Protein AF-A0A6A5V1Z6-F1 (afdb_monomer)

Foldseek 3Di:
DAEDEPPPPVDDPVVVVVCVVVVPDYHYDYNVCCCVPVCCNPPPVVVVD

pLDDT: mean 77.41, std 8.77, range [58.22, 94.94]

Structure (mmCIF, N/CA/C/O backbone):
data_AF-A0A6A5V1Z6-F1
#
_entry.id   AF-A0A6A5V1Z6-F1
#
loop_
_atom_site.group_PDB
_atom_site.id
_atom_site.type_symbol
_atom_site.label_atom_id
_atom_site.label_alt_id
_atom_site.label_comp_id
_atom_site.label_asym_id
_atom_site.label_entity_id
_atom_site.label_seq_id
_atom_site.pdbx_PDB_ins_code
_atom_site.Cartn_x
_atom_site.Cartn_y
_atom_site.Cartn_z
_atom_site.occupancy
_atom_site.B_iso_or_equiv
_atom_site.auth_seq_id
_atom_site.auth_comp_id
_atom_site.auth_asym_id
_atom_site.auth_atom_id
_atom_site.pdbx_PDB_model_num
ATOM 1 N N . LEU A 1 1 ? -6.908 -7.726 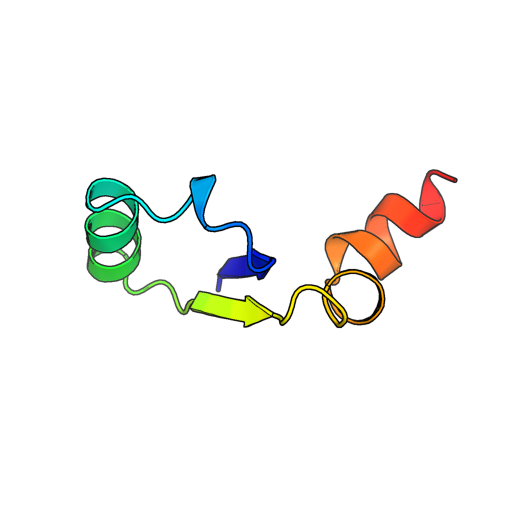-1.407 1.00 67.62 1 LEU A N 1
ATOM 2 C CA . LEU A 1 1 ? -5.439 -7.748 -1.256 1.00 67.62 1 LEU A CA 1
ATOM 3 C C . LEU A 1 1 ? -4.910 -6.400 -1.725 1.00 67.62 1 LEU A C 1
ATOM 5 O O . LEU A 1 1 ? -5.201 -6.034 -2.856 1.00 67.62 1 LEU A O 1
ATOM 9 N N . LEU A 1 2 ? -4.232 -5.648 -0.861 1.00 77.06 2 LEU A N 1
ATOM 10 C CA . LEU A 1 2 ? -3.622 -4.354 -1.181 1.00 77.06 2 LEU A CA 1
ATOM 11 C C . LEU A 1 2 ? -2.102 -4.485 -1.105 1.00 77.06 2 LEU A C 1
ATOM 13 O O . LEU A 1 2 ? -1.577 -4.920 -0.084 1.00 77.06 2 LEU A O 1
ATOM 17 N N . ILE A 1 3 ? -1.409 -4.113 -2.181 1.00 74.31 3 ILE A N 1
ATOM 18 C CA . ILE A 1 3 ? 0.056 -4.101 -2.243 1.00 74.31 3 ILE A CA 1
ATOM 19 C C . ILE A 1 3 ? 0.507 -2.654 -2.098 1.00 74.31 3 ILE A C 1
ATOM 21 O O . ILE A 1 3 ? 0.257 -1.830 -2.978 1.00 74.31 3 ILE A O 1
ATOM 25 N N . PHE A 1 4 ? 1.148 -2.359 -0.975 1.00 71.69 4 PHE A N 1
ATOM 26 C CA . PHE A 1 4 ? 1.671 -1.045 -0.650 1.00 71.69 4 PHE A CA 1
ATOM 27 C C . PHE A 1 4 ? 3.173 -1.004 -0.849 1.00 71.69 4 PHE A C 1
ATOM 29 O O . PHE A 1 4 ? 3.917 -1.877 -0.402 1.00 71.69 4 PHE A O 1
ATOM 36 N N . ASN A 1 5 ? 3.614 0.087 -1.450 1.00 69.25 5 ASN A N 1
ATOM 37 C CA . ASN A 1 5 ? 5.001 0.499 -1.359 1.00 69.25 5 ASN A CA 1
ATOM 38 C C . ASN A 1 5 ? 5.162 1.203 -0.020 1.00 69.25 5 ASN A C 1
ATOM 40 O O . ASN A 1 5 ? 4.208 1.818 0.457 1.00 69.25 5 ASN A O 1
ATOM 44 N N . ASN A 1 6 ? 6.350 1.136 0.571 1.00 63.03 6 ASN A N 1
ATOM 45 C CA . ASN A 1 6 ? 6.670 1.614 1.922 1.00 63.03 6 ASN A CA 1
ATOM 46 C C . ASN A 1 6 ? 6.491 3.142 2.168 1.00 63.03 6 ASN A C 1
ATOM 48 O O . ASN A 1 6 ? 7.119 3.718 3.056 1.00 63.03 6 ASN A O 1
ATOM 52 N N . TYR A 1 7 ? 5.668 3.832 1.374 1.00 65.19 7 TYR A N 1
ATOM 53 C CA . TYR A 1 7 ? 5.285 5.223 1.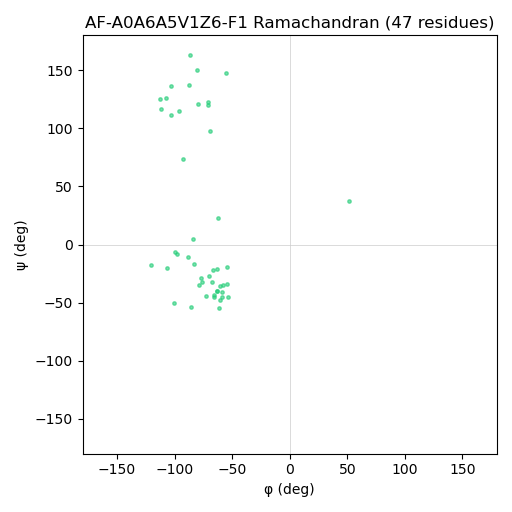554 1.00 65.19 7 TYR A CA 1
ATOM 54 C C . TYR A 1 7 ? 4.388 5.374 2.780 1.00 65.19 7 TYR A C 1
ATOM 56 O O . TYR A 1 7 ? 3.168 5.205 2.751 1.00 65.19 7 TYR A O 1
ATOM 64 N N . ARG A 1 8 ? 5.049 5.761 3.867 1.00 61.69 8 ARG A N 1
ATOM 65 C CA . ARG A 1 8 ? 4.484 6.078 5.181 1.00 61.69 8 ARG A CA 1
ATOM 66 C C . ARG A 1 8 ? 3.369 7.135 5.140 1.00 61.69 8 ARG A C 1
ATOM 68 O O . ARG A 1 8 ? 2.574 7.200 6.066 1.00 61.69 8 ARG A O 1
ATOM 75 N N . SER A 1 9 ? 3.288 7.930 4.071 1.00 63.03 9 SER A N 1
ATOM 76 C CA . SER A 1 9 ? 2.314 9.011 3.873 1.00 63.03 9 SER A CA 1
ATOM 77 C C . SER A 1 9 ? 0.860 8.550 3.724 1.00 63.03 9 SER A C 1
ATOM 79 O O . SER A 1 9 ? -0.039 9.342 3.977 1.00 63.03 9 SER A O 1
ATOM 81 N N . TYR A 1 10 ? 0.610 7.293 3.346 1.00 68.81 10 TYR A N 1
ATOM 82 C CA . TYR A 1 10 ? -0.752 6.779 3.132 1.00 68.81 10 TYR A CA 1
ATOM 83 C C . TYR A 1 10 ? -1.302 5.963 4.311 1.00 68.81 10 TYR A C 1
ATOM 85 O O . TYR A 1 10 ? -2.470 5.582 4.309 1.00 68.81 10 TYR A O 1
ATOM 93 N N . VAL A 1 11 ? -0.478 5.682 5.325 1.00 74.12 11 VAL A N 1
ATOM 94 C CA . VAL A 1 11 ? -0.861 4.853 6.475 1.00 74.12 11 VAL A CA 1
ATOM 95 C C . VAL A 1 11 ? -1.387 5.754 7.594 1.00 74.12 11 VAL A C 1
ATOM 97 O O . VAL A 1 11 ? -0.704 6.013 8.583 1.00 74.12 11 VAL A O 1
ATOM 100 N N . THR A 1 12 ? -2.599 6.278 7.416 1.00 85.00 12 THR A N 1
ATOM 101 C CA . THR A 1 12 ? -3.327 7.012 8.464 1.00 85.00 12 THR A CA 1
ATOM 102 C C . THR A 1 12 ? -4.128 6.057 9.352 1.00 85.00 12 THR A C 1
ATOM 104 O O . THR A 1 12 ? -4.399 4.914 8.979 1.00 85.00 12 THR A O 1
ATOM 107 N N . ILE A 1 13 ? -4.547 6.518 10.536 1.00 86.44 13 ILE A N 1
ATOM 108 C CA . ILE A 1 13 ? -5.387 5.721 11.448 1.00 86.44 13 ILE A CA 1
ATOM 109 C C . ILE A 1 13 ? -6.731 5.340 10.801 1.00 86.44 13 ILE A C 1
ATOM 111 O O . ILE A 1 13 ? -7.226 4.231 10.979 1.00 86.44 13 ILE A O 1
ATOM 115 N N . GLU A 1 14 ? -7.285 6.233 9.982 1.00 88.12 14 GLU A N 1
ATOM 116 C CA . GLU A 1 14 ? -8.521 6.022 9.224 1.00 88.12 14 GLU A CA 1
ATOM 117 C C . GLU A 1 14 ? -8.343 4.919 8.184 1.00 88.12 14 GLU A C 1
ATOM 119 O O . GLU A 1 14 ? -9.181 4.024 8.072 1.00 88.12 14 GLU A O 1
ATOM 124 N N . PHE A 1 15 ? -7.210 4.933 7.478 1.00 86.12 15 PHE A N 1
ATOM 125 C CA . PHE A 1 15 ? -6.858 3.885 6.534 1.00 86.12 15 PHE A CA 1
ATOM 126 C C . PHE A 1 15 ? -6.685 2.529 7.236 1.00 86.12 15 PHE A C 1
ATOM 128 O O . PHE A 1 15 ? -7.161 1.511 6.729 1.00 86.12 15 PHE A O 1
AT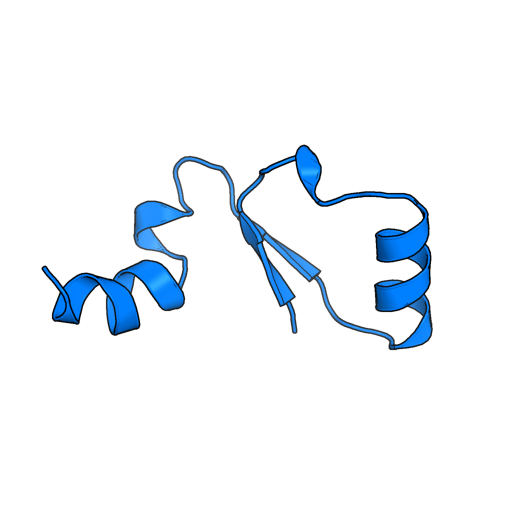OM 135 N N . ILE A 1 16 ? -6.077 2.517 8.432 1.00 86.44 16 ILE A N 1
ATOM 136 C CA . ILE A 1 16 ? -5.946 1.308 9.256 1.00 86.44 16 ILE A CA 1
ATOM 137 C C . ILE A 1 16 ? -7.314 0.738 9.634 1.00 86.44 16 ILE A C 1
ATOM 139 O O . ILE A 1 16 ? -7.560 -0.459 9.469 1.00 86.44 16 ILE A O 1
ATOM 143 N N . ASN A 1 17 ? -8.221 1.591 10.100 1.00 90.69 17 ASN A N 1
ATOM 144 C CA . ASN A 1 17 ? -9.574 1.180 10.461 1.00 90.69 17 ASN A CA 1
ATOM 145 C C . ASN A 1 17 ? -10.351 0.661 9.245 1.00 90.69 17 ASN A C 1
ATOM 147 O O . ASN A 1 17 ? -11.036 -0.356 9.344 1.00 90.69 17 ASN A O 1
ATOM 151 N N . TYR A 1 18 ? -10.195 1.306 8.087 1.00 89.75 18 TYR A N 1
ATOM 152 C CA . TYR A 1 18 ? -10.837 0.900 6.842 1.00 89.75 18 TYR A CA 1
ATOM 153 C C . TYR A 1 18 ? -10.399 -0.501 6.400 1.00 89.75 18 TYR A C 1
ATOM 155 O O . TYR A 1 18 ? -11.243 -1.380 6.213 1.00 8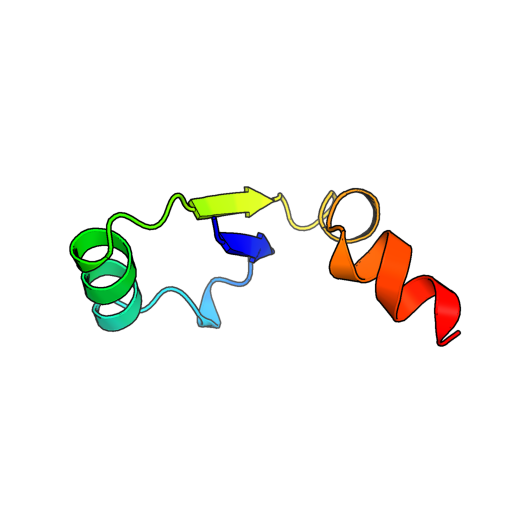9.75 18 TYR A O 1
ATOM 163 N N . TYR A 1 19 ? -9.091 -0.754 6.256 1.00 87.81 19 TYR A N 1
ATOM 164 C CA . TYR A 1 19 ? -8.648 -2.056 5.749 1.00 87.81 19 TYR A CA 1
ATOM 165 C C . TYR A 1 19 ? -8.952 -3.188 6.744 1.00 87.81 19 TYR A C 1
ATOM 167 O O . TYR A 1 19 ? -9.268 -4.297 6.309 1.00 87.81 19 TYR A O 1
ATOM 175 N N . ASN A 1 20 ? -8.920 -2.911 8.055 1.00 88.00 20 ASN A N 1
ATOM 176 C CA . ASN A 1 20 ? -9.312 -3.872 9.087 1.00 88.00 20 ASN A CA 1
ATOM 177 C C . ASN A 1 20 ? -10.808 -4.202 9.020 1.00 88.00 20 ASN A C 1
ATOM 179 O O . ASN A 1 20 ? -11.169 -5.379 9.049 1.00 88.00 20 ASN A O 1
ATOM 183 N N . TYR A 1 21 ? -11.668 -3.190 8.865 1.00 94.94 21 TYR A N 1
ATOM 184 C CA . TYR A 1 21 ? -13.116 -3.376 8.735 1.00 94.94 21 TYR A CA 1
ATOM 185 C C . TYR A 1 21 ? -13.471 -4.264 7.535 1.00 94.94 21 TYR A C 1
ATOM 187 O O . TYR A 1 21 ? -14.234 -5.220 7.661 1.00 94.94 21 TYR A O 1
ATOM 195 N N . TYR A 1 22 ? -12.848 -4.010 6.384 1.00 92.44 22 TYR A N 1
ATOM 196 C CA . TYR A 1 22 ? -13.072 -4.788 5.162 1.00 92.44 22 TYR A CA 1
ATOM 197 C C . TYR A 1 22 ? -12.230 -6.072 5.074 1.00 92.44 22 TYR A C 1
ATOM 199 O O . TYR A 1 22 ? -12.271 -6.761 4.053 1.00 92.44 22 TYR A O 1
ATOM 207 N N . ARG A 1 23 ? -11.464 -6.412 6.124 1.00 89.44 23 ARG A N 1
ATOM 208 C CA . ARG A 1 23 ? -10.581 -7.596 6.194 1.00 89.44 23 ARG A CA 1
ATOM 209 C C . ARG A 1 23 ? -9.638 -7.699 4.990 1.00 89.44 23 ARG A C 1
ATOM 211 O O . ARG A 1 23 ? -9.370 -8.781 4.464 1.00 89.44 23 ARG A O 1
ATOM 218 N N . ILE A 1 24 ? -9.147 -6.554 4.529 1.00 90.06 24 ILE A N 1
ATOM 219 C CA . ILE A 1 24 ? -8.276 -6.476 3.365 1.00 90.06 24 ILE A CA 1
ATOM 220 C C . ILE A 1 24 ? -6.858 -6.857 3.786 1.00 90.06 24 ILE A C 1
ATOM 222 O O . ILE A 1 24 ? -6.240 -6.202 4.618 1.00 90.06 24 ILE A O 1
ATOM 226 N N . LEU A 1 25 ? -6.322 -7.905 3.161 1.00 84.44 25 LEU A N 1
ATOM 227 C CA . LEU A 1 25 ? -4.946 -8.345 3.383 1.00 84.44 25 LEU A CA 1
ATOM 228 C C . LEU A 1 25 ? -3.966 -7.337 2.771 1.0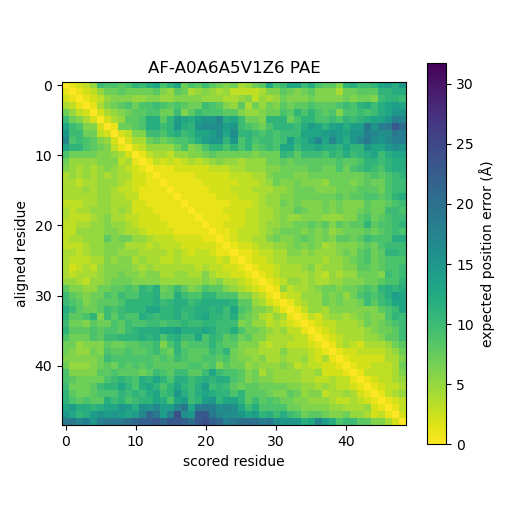0 84.44 25 LEU A C 1
ATOM 230 O O . LEU A 1 25 ? -4.050 -7.057 1.570 1.00 84.44 25 LEU A O 1
ATOM 234 N N . LEU A 1 26 ? -3.068 -6.800 3.596 1.00 82.19 26 LEU A N 1
ATOM 235 C CA . LEU A 1 26 ? -2.115 -5.761 3.219 1.00 82.19 26 LEU A CA 1
ATOM 236 C C . LEU A 1 26 ? -0.702 -6.347 3.124 1.00 82.19 26 LEU A C 1
ATOM 238 O O . LEU A 1 26 ? -0.215 -6.972 4.063 1.00 82.19 26 LEU A O 1
ATOM 242 N N . ILE A 1 27 ? -0.052 -6.149 1.979 1.00 82.19 27 ILE A N 1
ATOM 243 C CA . ILE A 1 27 ? 1.330 -6.557 1.718 1.00 82.19 27 ILE A CA 1
AT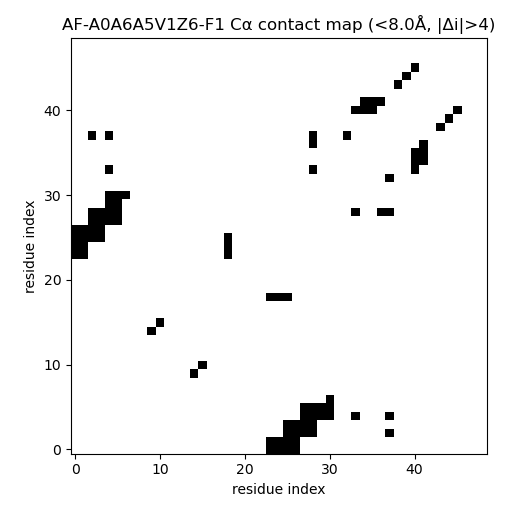OM 244 C C . ILE A 1 27 ? 2.163 -5.287 1.591 1.00 82.19 27 ILE A C 1
ATOM 246 O O . ILE A 1 27 ? 1.940 -4.498 0.676 1.00 82.19 27 ILE A O 1
ATOM 250 N N . VAL A 1 28 ? 3.120 -5.095 2.499 1.00 78.94 28 VAL A N 1
ATOM 251 C CA . VAL A 1 28 ? 4.075 -3.982 2.434 1.00 78.94 28 VAL A CA 1
ATOM 252 C C . VAL A 1 28 ? 5.350 -4.472 1.764 1.00 78.94 28 VAL A C 1
ATOM 254 O O . VAL A 1 28 ? 6.052 -5.328 2.301 1.00 78.94 28 VAL A O 1
ATOM 257 N N . LEU A 1 29 ? 5.655 -3.924 0.590 1.00 78.06 29 LEU A N 1
ATOM 258 C CA . LEU A 1 29 ? 6.918 -4.168 -0.091 1.00 78.06 29 LEU A CA 1
ATOM 259 C C . LEU A 1 29 ? 7.975 -3.164 0.392 1.00 78.06 29 LEU A C 1
ATOM 261 O O . LEU A 1 29 ? 7.691 -1.964 0.479 1.00 78.06 29 LEU A O 1
ATOM 265 N N . PRO A 1 30 ? 9.217 -3.611 0.648 1.00 73.88 30 PRO A N 1
ATOM 266 C CA . PRO A 1 30 ? 10.335 -2.704 0.853 1.00 73.88 30 PRO A CA 1
ATOM 267 C C . PRO A 1 30 ? 10.482 -1.750 -0.335 1.00 73.88 30 PRO A C 1
ATOM 269 O O . PRO A 1 30 ? 10.249 -2.125 -1.488 1.00 73.88 30 PRO A O 1
ATOM 272 N N . SER A 1 31 ? 10.937 -0.527 -0.062 1.00 67.88 31 SER A N 1
ATOM 273 C CA . SER A 1 31 ? 11.094 0.533 -1.067 1.00 67.88 31 SER A CA 1
ATOM 274 C C . SER A 1 31 ? 11.953 0.093 -2.260 1.00 67.88 31 SER A C 1
ATOM 276 O O . SER A 1 31 ? 11.680 0.479 -3.390 1.00 67.88 31 SER A O 1
ATOM 278 N N . TYR A 1 32 ? 12.956 -0.763 -2.027 1.00 71.94 32 TYR A N 1
ATOM 279 C CA . TYR A 1 32 ? 13.831 -1.279 -3.083 1.00 71.94 32 TYR A CA 1
ATOM 280 C C . TYR A 1 32 ? 13.172 -2.375 -3.940 1.00 71.94 32 TYR A C 1
ATOM 282 O O . TYR A 1 32 ? 13.436 -2.457 -5.135 1.00 71.94 32 TYR A O 1
ATOM 290 N N . LEU A 1 33 ? 12.286 -3.191 -3.357 1.00 72.19 33 LEU A N 1
ATOM 291 C CA . LEU A 1 33 ? 11.574 -4.264 -4.068 1.00 72.19 33 LEU A CA 1
ATOM 292 C C . LEU A 1 33 ? 10.339 -3.768 -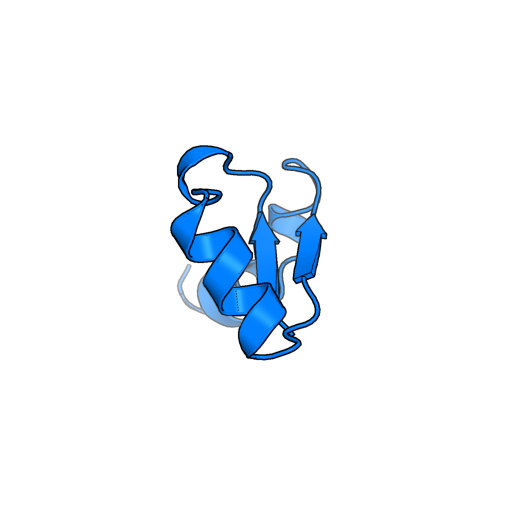4.807 1.00 72.19 33 LEU A C 1
ATOM 294 O O . LEU A 1 33 ? 9.819 -4.445 -5.682 1.00 72.19 33 LEU A O 1
ATOM 298 N N . THR A 1 34 ? 9.865 -2.579 -4.469 1.00 71.44 34 THR A N 1
ATOM 299 C CA . THR A 1 34 ? 8.720 -1.948 -5.117 1.00 71.44 34 THR A CA 1
ATOM 300 C C . THR A 1 34 ? 8.896 -1.863 -6.639 1.00 71.44 34 THR A C 1
ATOM 302 O O . THR A 1 34 ? 7.992 -2.200 -7.399 1.00 71.44 34 THR A O 1
ATOM 305 N N . TYR A 1 35 ? 10.073 -1.455 -7.110 1.00 69.56 35 TYR A N 1
ATOM 306 C CA . TYR A 1 35 ? 10.324 -1.283 -8.543 1.00 69.56 35 TYR A CA 1
ATOM 307 C C . TYR A 1 35 ? 10.382 -2.607 -9.310 1.00 69.56 35 TYR A C 1
ATOM 309 O O . TYR A 1 35 ? 10.076 -2.639 -10.498 1.00 69.56 35 TYR A O 1
ATOM 317 N N . THR A 1 36 ? 10.751 -3.698 -8.637 1.00 71.81 36 THR A N 1
ATOM 318 C CA . THR A 1 36 ? 11.000 -4.999 -9.270 1.00 71.81 36 THR A CA 1
ATOM 319 C C . THR A 1 36 ? 9.920 -6.035 -9.006 1.00 71.81 36 THR A C 1
ATOM 321 O O . THR A 1 36 ? 9.845 -6.994 -9.764 1.00 71.81 36 THR A O 1
ATOM 324 N N . LEU A 1 37 ? 9.107 -5.867 -7.956 1.00 75.00 37 LEU A N 1
ATOM 325 C CA . LEU A 1 37 ? 8.083 -6.826 -7.526 1.00 75.00 37 LEU A CA 1
ATOM 326 C C . LEU A 1 37 ? 6.667 -6.254 -7.527 1.00 75.00 37 LEU A C 1
ATOM 328 O O . LEU A 1 37 ? 5.714 -7.032 -7.502 1.00 75.00 37 LEU A O 1
ATOM 332 N N . GLN A 1 38 ? 6.487 -4.928 -7.555 1.00 81.62 38 GLN A N 1
ATOM 333 C CA . GLN A 1 38 ? 5.138 -4.378 -7.607 1.00 81.62 38 GLN A CA 1
ATOM 334 C C . GLN A 1 38 ? 4.538 -4.648 -8.997 1.00 81.62 38 GLN A C 1
ATOM 336 O O . GLN A 1 38 ? 5.062 -4.142 -9.995 1.00 81.62 38 GLN A O 1
ATOM 341 N N . PRO A 1 39 ? 3.416 -5.385 -9.090 1.00 78.44 39 PRO A N 1
ATOM 342 C CA . PRO A 1 39 ? 2.844 -5.782 -10.378 1.00 78.44 39 PRO A CA 1
ATOM 343 C C . PRO A 1 39 ? 2.503 -4.583 -11.265 1.00 78.44 39 PRO A C 1
ATOM 345 O O . PRO A 1 39 ? 2.695 -4.623 -12.476 1.00 78.44 39 PRO A O 1
ATOM 348 N N . LEU A 1 40 ? 2.060 -3.488 -10.642 1.00 80.69 40 LEU A N 1
ATOM 349 C CA . LEU A 1 40 ? 1.741 -2.237 -11.322 1.00 80.69 40 LEU A CA 1
ATOM 350 C C . LEU A 1 40 ? 2.954 -1.671 -12.084 1.00 80.69 40 LEU A C 1
ATOM 352 O O . LEU A 1 40 ? 2.813 -1.241 -13.224 1.00 80.69 40 LEU A O 1
ATOM 356 N N . ASN A 1 41 ? 4.150 -1.737 -11.489 1.00 74.75 41 ASN A N 1
ATOM 357 C CA . ASN A 1 41 ? 5.379 -1.232 -12.105 1.00 74.75 41 ASN A CA 1
ATOM 358 C C . ASN A 1 41 ? 5.857 -2.133 -13.248 1.00 74.75 41 ASN A C 1
ATOM 360 O O . ASN A 1 41 ? 6.217 -1.641 -14.312 1.00 74.75 41 ASN A O 1
ATOM 364 N N . ILE A 1 42 ? 5.839 -3.452 -13.048 1.00 78.00 42 ILE A N 1
ATOM 365 C CA . ILE A 1 42 ? 6.424 -4.415 -13.996 1.00 78.00 42 ILE A CA 1
ATOM 366 C C . ILE A 1 42 ? 5.514 -4.661 -15.199 1.00 78.00 42 ILE A C 1
ATOM 368 O O . ILE A 1 42 ? 6.012 -4.911 -16.293 1.00 78.00 42 ILE A O 1
ATOM 372 N N . VAL A 1 43 ? 4.196 -4.650 -14.989 1.00 77.25 43 VAL A N 1
ATOM 373 C CA . VAL A 1 43 ? 3.219 -5.036 -16.015 1.00 77.25 43 VAL A CA 1
ATOM 374 C C . VAL A 1 43 ? 2.598 -3.810 -16.662 1.00 77.25 43 VAL A C 1
ATOM 376 O O . VAL A 1 43 ? 2.575 -3.721 -17.882 1.00 77.25 43 VAL A O 1
ATOM 379 N N . LEU A 1 44 ? 2.098 -2.862 -15.865 1.00 76.25 44 LEU A N 1
ATOM 380 C CA . LEU A 1 44 ? 1.329 -1.738 -16.396 1.00 76.25 44 LEU A CA 1
ATOM 381 C C . LEU A 1 44 ? 2.245 -0.593 -16.846 1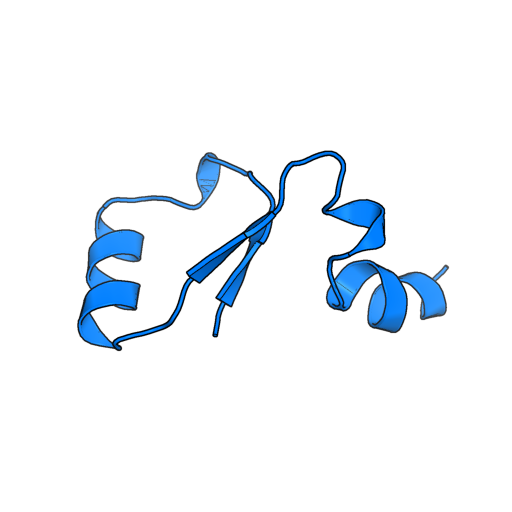.00 76.25 44 LEU A C 1
ATOM 383 O O . LEU A 1 44 ? 2.172 -0.157 -17.990 1.00 76.25 44 LEU A O 1
ATOM 387 N N . PHE A 1 45 ? 3.130 -0.119 -15.965 1.00 78.56 45 PHE A N 1
ATOM 388 C CA . PHE A 1 45 ? 3.978 1.037 -16.271 1.00 78.56 45 PHE A CA 1
ATOM 389 C C . PHE A 1 45 ? 5.155 0.712 -17.185 1.00 78.56 45 PHE A C 1
ATOM 391 O O . PHE A 1 45 ? 5.546 1.565 -17.974 1.00 78.56 45 PHE A O 1
ATOM 398 N N . LYS A 1 46 ? 5.670 -0.520 -17.161 1.00 73.69 46 LYS A N 1
ATOM 399 C CA . LYS A 1 46 ? 6.706 -0.962 -18.105 1.00 73.69 46 LYS A CA 1
ATOM 400 C C . LYS A 1 46 ? 6.241 -0.969 -19.566 1.00 73.69 46 LYS A C 1
ATOM 402 O O . LYS A 1 46 ? 7.071 -0.981 -20.457 1.00 73.69 46 LYS A O 1
ATOM 407 N N . LEU A 1 47 ? 4.932 -1.005 -19.815 1.00 71.25 47 LEU A N 1
ATOM 408 C CA . LEU A 1 47 ? 4.376 -0.912 -21.168 1.00 71.25 47 LEU A CA 1
ATOM 409 C C . LEU A 1 47 ? 4.125 0.538 -21.611 1.00 71.25 47 LEU A C 1
ATOM 411 O O . LEU A 1 47 ? 3.812 0.766 -22.775 1.00 71.25 47 LEU A O 1
ATOM 415 N N . LEU A 1 48 ? 4.222 1.503 -20.692 1.00 73.62 48 LEU A N 1
ATOM 416 C CA . LEU A 1 48 ? 3.961 2.923 -20.943 1.00 73.62 48 LEU A CA 1
ATOM 417 C C . LEU A 1 48 ? 5.243 3.742 -21.190 1.00 73.62 48 LEU A C 1
ATOM 419 O O . LEU A 1 48 ? 5.134 4.903 -21.581 1.00 73.62 48 LEU A O 1
ATOM 423 N N . PHE A 1 49 ? 6.422 3.149 -20.983 1.00 58.22 49 PHE A N 1
ATOM 424 C CA . PHE A 1 49 ? 7.751 3.719 -21.233 1.00 58.22 49 PHE A CA 1
ATOM 425 C C . PHE A 1 49 ? 8.598 2.737 -22.039 1.00 58.22 49 PHE A C 1
ATOM 427 O O . PHE A 1 49 ? 9.358 3.207 -22.912 1.00 58.22 49 PHE A O 1
#

Mean predicted aligned error: 6.96 Å

Sequence (49 aa):
LLIFNNYRSYVTIEFINYYNYYRILLIVLPSYLTYTLQPLNIVLFKLLF

Solvent-accessible surface area (backbone atoms only — not comparable to full-atom values): 3011 Å² total; per-residue (Å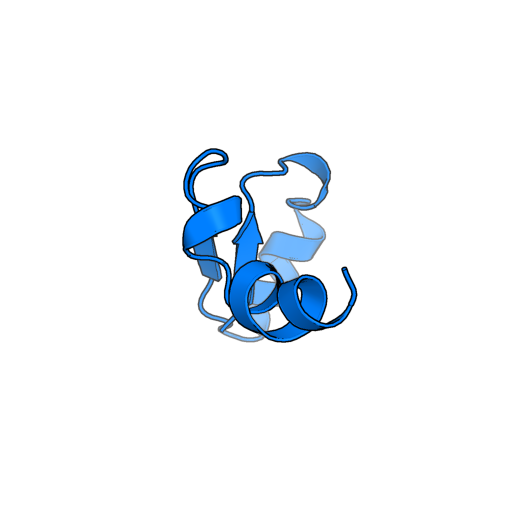²): 113,47,83,38,56,65,61,70,88,69,71,44,72,66,51,52,52,48,37,58,74,69,66,47,50,74,44,76,35,55,70,78,46,29,68,78,65,34,61,60,45,63,60,57,48,56,73,75,112

Secondary structure (DSSP, 8-state):
-EEEES-GGG--HHHHHHHHHTT--EEEE-HHHHHHH-HIIIIIGGGT-

Radius of gyration: 12.47 Å; Cα contacts (8 Å, |Δi|>4): 46; chains: 1; bounding box: 27×17×33 Å

Organism: NCBI:txid1447943